Protein AF-A0ABD3SPY8-F1 (afdb_monomer)

Foldseek 3Di:
DDDDDPDDDPDDDDDDDCVVVVVVCPVVHPDDDDDDPDDDCPPPDPVVVVVVVVVCVVVVPDDPPPD

Secondary structure (DSSP, 8-state):
------------PPPPPHHHHHHHHHHT--PPPP--SS---TTS-HHHHHHHHHHHHHHHS------

Radius of gyration: 30.66 Å; Cα contacts (8 Å, |Δi|>4): 2; chains: 1; bounding box: 43×30×97 Å

Nearest PDB structures (foldseek):
  8btr-assembly1_Lc  TM=7.771E-01  e=3.098E-02  Giardia lamblia ATCC 50803

pLDDT: mean 81.01, std 15.02, range [42.56, 96.94]

Solvent-accessible surface area (backbone atoms only — not comparable to full-atom values): 4784 Å² total; per-residue (Å²): 138,84,85,78,81,78,77,84,72,82,75,83,71,84,76,85,66,71,66,58,56,54,56,58,48,54,74,79,48,82,77,75,84,83,90,60,100,72,76,84,70,80,90,56,61,66,69,59,53,53,50,51,53,52,53,51,56,59,69,68,46,83,64,81,80,77,130

Organism: NCBI:txid382380

Structure (mmCIF, N/CA/C/O backbone):
data_AF-A0ABD3SPY8-F1
#
_entry.id   AF-A0ABD3SPY8-F1
#
loop_
_atom_site.group_PDB
_atom_site.id
_atom_site.type_symbol
_atom_site.label_atom_id
_atom_site.label_alt_id
_atom_site.label_comp_id
_atom_site.label_asym_id
_atom_site.label_entity_id
_atom_site.label_seq_id
_atom_site.pdbx_PDB_ins_code
_atom_site.Cartn_x
_atom_site.Cartn_y
_atom_site.Cartn_z
_atom_site.occupancy
_atom_site.B_iso_or_equiv
_atom_site.auth_seq_id
_atom_site.auth_comp_id
_atom_site.auth_asym_id
_atom_site.auth_atom_id
_atom_site.pdbx_PDB_model_num
ATOM 1 N N . MET A 1 1 ? -33.313 -17.543 -61.559 1.00 42.56 1 MET A N 1
ATOM 2 C CA . MET A 1 1 ? -32.276 -18.096 -60.662 1.00 42.56 1 MET A CA 1
ATOM 3 C C . MET A 1 1 ? -31.404 -16.946 -60.179 1.00 42.56 1 MET A C 1
ATOM 5 O O . MET A 1 1 ? -30.620 -16.434 -60.963 1.00 42.56 1 MET A O 1
ATOM 9 N N . ALA A 1 2 ? -31.605 -16.467 -58.950 1.00 48.31 2 ALA A N 1
ATOM 10 C CA . ALA A 1 2 ? -30.753 -15.439 -58.353 1.00 48.31 2 ALA A CA 1
ATOM 11 C C . ALA A 1 2 ? -29.634 -16.133 -57.565 1.00 48.31 2 ALA A C 1
ATOM 13 O O . ALA A 1 2 ? -29.908 -16.966 -56.703 1.00 48.31 2 ALA A O 1
ATOM 14 N N . ILE A 1 3 ? -28.384 -15.836 -57.914 1.00 56.75 3 ILE A N 1
ATOM 15 C CA . ILE A 1 3 ? -27.194 -16.453 -57.327 1.00 56.75 3 ILE A CA 1
ATOM 16 C C . ILE A 1 3 ? -27.021 -15.911 -55.903 1.00 56.75 3 ILE A C 1
ATOM 18 O O . ILE A 1 3 ? -26.818 -14.715 -55.693 1.00 56.75 3 ILE A O 1
ATOM 22 N N . ARG A 1 4 ? -27.132 -16.809 -54.922 1.00 54.78 4 ARG A N 1
ATOM 23 C CA . ARG A 1 4 ? -26.859 -16.570 -53.502 1.00 54.78 4 ARG A CA 1
ATOM 24 C C . ARG A 1 4 ? -25.385 -16.180 -53.354 1.00 54.78 4 ARG A C 1
ATOM 26 O O . ARG A 1 4 ? -24.506 -16.967 -53.693 1.00 54.78 4 ARG A O 1
ATOM 33 N N . ARG A 1 5 ? -25.100 -14.961 -52.889 1.00 56.09 5 ARG A N 1
ATOM 34 C CA . ARG A 1 5 ? -23.730 -14.527 -52.580 1.00 56.09 5 ARG A CA 1
ATOM 35 C C . ARG A 1 5 ? -23.338 -15.155 -51.241 1.00 56.09 5 ARG A C 1
ATOM 37 O O . ARG A 1 5 ? -23.796 -14.701 -50.196 1.00 56.09 5 ARG A O 1
ATOM 44 N N . GLU A 1 6 ? -22.569 -16.238 -51.292 1.00 56.22 6 GLU A N 1
ATOM 45 C CA . GLU A 1 6 ? -21.971 -16.881 -50.117 1.00 56.22 6 GLU A CA 1
ATOM 46 C C . GLU A 1 6 ? -21.126 -15.852 -49.347 1.00 56.22 6 GLU A C 1
ATOM 48 O O . GLU A 1 6 ? -20.326 -15.116 -49.932 1.00 56.22 6 GLU A O 1
ATOM 53 N N . GLY A 1 7 ? -21.364 -15.749 -48.037 1.00 57.06 7 GLY A N 1
ATOM 54 C CA . GLY A 1 7 ? -20.666 -14.818 -47.158 1.00 57.06 7 GLY A CA 1
ATOM 55 C C . GLY A 1 7 ? -19.169 -15.112 -47.132 1.00 57.06 7 GLY A C 1
ATOM 56 O O . GLY A 1 7 ? -18.757 -16.256 -46.957 1.00 57.06 7 GLY A O 1
ATOM 57 N N . SER A 1 8 ? -18.355 -14.067 -47.289 1.00 62.59 8 SER A N 1
ATOM 58 C CA . SER A 1 8 ? -16.902 -14.131 -47.146 1.00 62.59 8 SER A CA 1
ATOM 59 C C . SER A 1 8 ? -16.545 -14.724 -45.781 1.00 62.59 8 SER A C 1
ATOM 61 O O . SER A 1 8 ? -16.757 -14.087 -44.743 1.00 62.59 8 SER A O 1
ATOM 63 N N . GLY A 1 9 ? -16.029 -15.954 -45.786 1.00 60.97 9 GLY A N 1
ATOM 64 C CA . GLY A 1 9 ? -15.488 -16.608 -44.605 1.00 60.97 9 GLY A CA 1
ATOM 65 C C . GLY A 1 9 ? -14.438 -15.713 -43.957 1.00 60.97 9 GLY A C 1
ATOM 66 O O . GLY A 1 9 ? -13.583 -15.150 -44.634 1.00 60.97 9 GLY A O 1
ATOM 67 N N . ARG A 1 10 ? -14.538 -15.544 -42.638 1.00 62.12 10 ARG A N 1
ATOM 68 C CA . ARG A 1 10 ? -13.616 -14.741 -41.834 1.00 62.12 10 ARG A CA 1
ATOM 69 C C . ARG A 1 10 ? -12.185 -15.236 -42.047 1.00 62.12 10 ARG A C 1
ATOM 71 O O . ARG A 1 10 ? -11.793 -16.252 -41.475 1.00 62.12 10 ARG A O 1
ATOM 78 N N . GLU A 1 11 ? -11.410 -14.509 -42.843 1.00 67.81 11 GLU A N 1
ATOM 79 C CA . GLU A 1 11 ? -9.980 -14.752 -42.984 1.00 67.81 11 GLU A CA 1
ATOM 80 C C . GLU A 1 11 ? -9.316 -14.558 -41.620 1.00 67.81 11 GLU A C 1
ATOM 82 O O . GLU A 1 11 ? -9.508 -13.555 -40.922 1.00 67.81 11 GLU A O 1
ATOM 87 N N . LYS A 1 12 ? -8.594 -15.588 -41.183 1.00 71.12 12 LYS A N 1
ATOM 88 C CA . LYS A 1 12 ? -7.991 -15.637 -39.855 1.00 71.12 12 LYS A CA 1
ATOM 89 C C . LYS A 1 12 ? -6.814 -14.659 -39.833 1.00 71.12 12 LYS A C 1
ATOM 91 O O . LYS A 1 12 ? -5.739 -14.958 -40.340 1.00 71.12 12 LYS A O 1
ATOM 96 N N . GLY A 1 13 ? -7.041 -13.470 -39.277 1.00 75.81 13 GLY A N 1
ATOM 97 C CA . GLY A 1 13 ? -5.995 -12.471 -39.071 1.00 75.81 13 GLY A CA 1
ATOM 98 C C . GLY A 1 13 ? -4.876 -12.998 -38.168 1.00 75.81 13 GLY A C 1
ATOM 99 O O . GLY A 1 13 ? -5.120 -13.812 -37.274 1.00 75.81 13 GLY A O 1
ATOM 100 N N . ARG A 1 14 ? -3.645 -12.530 -38.416 1.00 79.12 14 ARG A N 1
ATOM 101 C CA . ARG A 1 14 ? -2.455 -12.892 -37.631 1.00 79.12 14 ARG A CA 1
ATOM 102 C C . ARG A 1 14 ? -2.697 -12.633 -36.143 1.00 79.12 14 ARG A C 1
ATOM 104 O O . ARG A 1 14 ? -3.142 -11.555 -35.757 1.00 79.12 14 ARG A O 1
ATO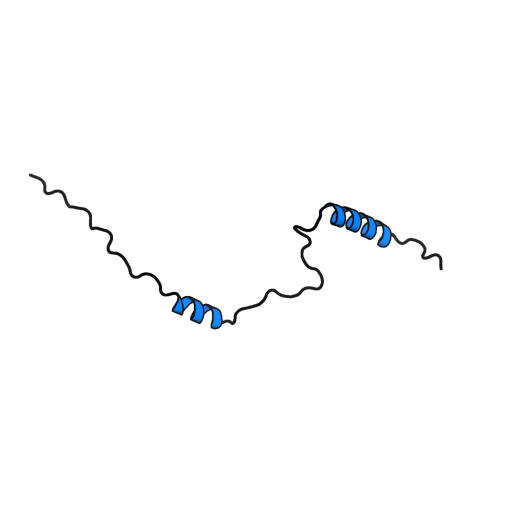M 111 N N . ASN A 1 15 ? -2.383 -13.622 -35.318 1.00 75.56 15 ASN A N 1
ATOM 112 C CA . ASN A 1 15 ? -2.401 -13.516 -33.865 1.00 75.56 15 ASN A CA 1
ATOM 113 C C . ASN A 1 15 ? -1.282 -12.548 -33.435 1.00 75.56 15 ASN A C 1
ATOM 115 O O . ASN A 1 15 ? -0.160 -12.665 -33.931 1.00 75.56 15 ASN A O 1
ATOM 119 N N . SER A 1 16 ? -1.558 -11.604 -32.533 1.00 76.69 16 SER A N 1
ATOM 120 C CA . SER A 1 16 ? -0.525 -10.693 -32.021 1.00 76.69 16 SER A CA 1
ATOM 121 C C . SER A 1 16 ? 0.593 -11.471 -31.301 1.00 76.69 16 SER A C 1
ATOM 123 O O . SER A 1 16 ? 0.281 -12.337 -30.479 1.00 76.69 16 SER A O 1
ATOM 125 N N . PRO A 1 17 ? 1.882 -11.190 -31.576 1.00 79.12 17 PRO A N 1
ATOM 126 C CA . PRO A 1 17 ? 2.999 -11.851 -30.906 1.00 79.12 17 PRO A CA 1
ATOM 127 C C . PRO A 1 17 ? 3.268 -11.246 -29.518 1.00 79.12 17 PRO A C 1
ATOM 129 O O . PRO A 1 17 ? 3.354 -10.033 -29.366 1.00 79.12 17 PRO A O 1
ATOM 132 N N . THR A 1 18 ? 3.503 -12.097 -28.517 1.00 79.69 18 THR A N 1
ATOM 133 C CA . THR A 1 18 ? 3.787 -11.705 -27.116 1.00 79.69 18 THR A CA 1
ATOM 134 C C . THR A 1 18 ? 5.136 -10.998 -26.915 1.00 79.69 18 THR A C 1
ATOM 136 O O . THR A 1 18 ? 5.392 -10.401 -25.869 1.00 79.69 18 THR A O 1
ATOM 139 N N . ILE A 1 19 ? 6.018 -11.066 -27.916 1.00 81.94 19 ILE A N 1
ATOM 140 C CA . ILE A 1 19 ? 7.359 -10.461 -27.909 1.00 81.94 19 ILE A CA 1
ATOM 141 C C . ILE A 1 19 ? 7.269 -8.931 -27.799 1.00 81.94 19 ILE A C 1
ATOM 143 O O . ILE A 1 19 ? 8.041 -8.305 -27.072 1.00 81.94 19 ILE A O 1
ATOM 147 N N . ASP A 1 20 ? 6.294 -8.338 -28.484 1.00 86.06 20 ASP A N 1
ATOM 148 C CA . ASP A 1 20 ? 6.078 -6.892 -28.524 1.00 86.06 20 ASP A CA 1
ATOM 149 C C 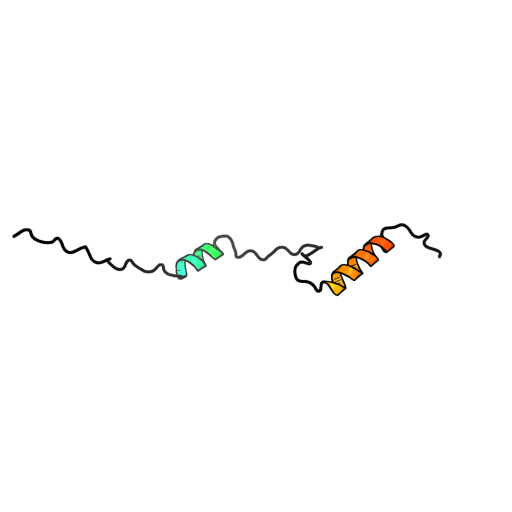. ASP A 1 20 ? 5.605 -6.342 -27.163 1.00 86.06 20 ASP A C 1
ATOM 151 O O . ASP A 1 20 ? 6.031 -5.270 -26.729 1.00 86.06 20 ASP A O 1
ATOM 155 N N . ASP A 1 21 ? 4.815 -7.119 -26.416 1.00 88.50 21 ASP A N 1
ATOM 156 C CA . ASP A 1 21 ? 4.337 -6.729 -25.082 1.00 88.50 21 ASP A CA 1
ATOM 157 C C . ASP A 1 21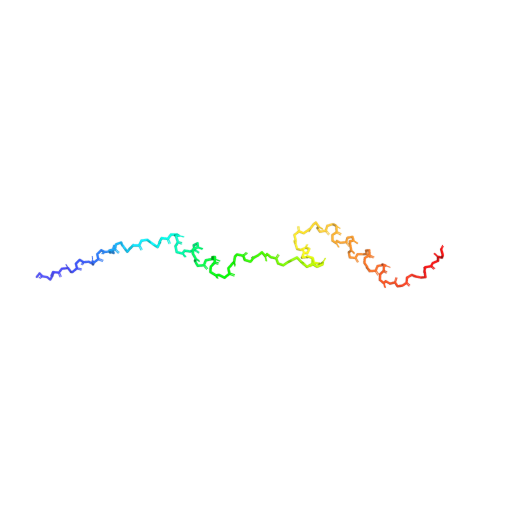 ? 5.477 -6.637 -24.065 1.00 88.50 21 ASP A C 1
ATOM 159 O O . ASP A 1 21 ? 5.530 -5.710 -23.252 1.00 88.50 21 ASP A O 1
ATOM 163 N N . SER A 1 22 ? 6.425 -7.574 -24.138 1.00 87.19 22 SER A N 1
ATOM 164 C CA . SER A 1 22 ? 7.602 -7.576 -23.267 1.00 87.19 22 SER A CA 1
ATOM 165 C C . SER A 1 22 ? 8.496 -6.370 -23.567 1.00 87.19 22 SER A C 1
ATOM 167 O O . SER A 1 22 ? 8.888 -5.647 -22.649 1.00 87.19 22 SER A O 1
ATOM 169 N N . LEU A 1 23 ? 8.748 -6.078 -24.848 1.00 91.25 23 LEU A N 1
ATOM 170 C CA . LEU A 1 23 ? 9.539 -4.917 -25.265 1.00 91.25 23 LEU A CA 1
ATOM 171 C C . LEU A 1 23 ? 8.914 -3.594 -24.780 1.00 91.25 23 LEU A C 1
ATOM 173 O O . LEU A 1 23 ? 9.603 -2.747 -24.205 1.00 91.25 23 LEU A O 1
ATOM 177 N N . LYS A 1 24 ? 7.593 -3.446 -24.928 1.00 90.94 24 LYS A N 1
ATOM 178 C CA . LYS A 1 24 ? 6.838 -2.270 -24.466 1.00 90.94 24 LYS A CA 1
ATOM 179 C C . LYS A 1 24 ? 6.835 -2.117 -22.946 1.00 90.94 24 LYS A C 1
ATOM 181 O O . LYS A 1 24 ? 6.971 -0.999 -22.446 1.00 90.94 24 LYS A O 1
ATOM 186 N N . ALA A 1 25 ? 6.706 -3.214 -22.198 1.00 90.56 25 ALA A N 1
ATOM 187 C CA . ALA A 1 25 ? 6.716 -3.183 -20.735 1.00 90.56 25 ALA A CA 1
ATOM 188 C C . ALA A 1 25 ? 8.070 -2.716 -20.172 1.00 90.56 25 ALA A C 1
ATOM 190 O O . ALA A 1 25 ? 8.116 -2.012 -19.158 1.00 90.56 25 ALA A O 1
ATOM 191 N N . HIS A 1 26 ? 9.171 -3.067 -20.842 1.00 93.00 26 HIS A N 1
ATOM 192 C CA . HIS A 1 26 ? 10.518 -2.675 -20.431 1.00 93.00 26 HIS A CA 1
ATOM 193 C C . HIS A 1 26 ? 10.921 -1.263 -20.876 1.00 93.00 26 HIS A C 1
ATOM 195 O O . HIS A 1 26 ? 11.763 -0.666 -20.207 1.00 93.00 26 HIS A O 1
ATOM 201 N N . ALA A 1 27 ? 10.283 -0.682 -21.901 1.00 92.62 27 ALA A N 1
ATOM 202 C CA . ALA A 1 27 ? 10.583 0.673 -22.381 1.00 92.62 27 ALA A CA 1
ATOM 203 C C . ALA A 1 27 ? 10.488 1.755 -21.283 1.00 92.62 27 ALA A C 1
ATOM 205 O O . ALA A 1 27 ? 11.307 2.666 -21.234 1.00 92.62 27 ALA A O 1
ATOM 206 N N . ASN A 1 28 ? 9.522 1.628 -20.363 1.00 89.75 28 ASN A N 1
ATOM 207 C CA . ASN A 1 28 ? 9.341 2.535 -19.217 1.00 89.75 28 ASN A CA 1
ATOM 208 C C . ASN A 1 28 ? 9.791 1.930 -17.873 1.00 89.75 28 ASN A C 1
ATOM 210 O O . ASN A 1 28 ? 9.584 2.536 -16.814 1.00 89.75 28 ASN A O 1
ATOM 214 N N . GLY A 1 29 ? 10.363 0.723 -17.915 1.00 92.38 29 GLY A N 1
ATOM 215 C CA . GLY A 1 29 ? 10.682 -0.103 -16.755 1.00 92.38 29 GLY A CA 1
ATOM 216 C C . GLY A 1 29 ? 9.452 -0.674 -16.033 1.00 92.38 29 GLY A C 1
ATOM 217 O O . GLY A 1 29 ? 8.425 -0.015 -15.853 1.00 92.38 29 GLY A O 1
ATOM 218 N N . ILE A 1 30 ? 9.574 -1.908 -15.531 1.00 92.62 30 ILE A N 1
ATOM 219 C CA . ILE A 1 30 ? 8.525 -2.550 -14.725 1.00 92.62 30 ILE A CA 1
ATOM 220 C C . ILE A 1 30 ? 8.525 -1.936 -13.319 1.00 92.62 30 ILE A C 1
ATOM 222 O O . ILE A 1 30 ? 9.365 -2.245 -12.469 1.00 92.62 30 ILE A O 1
ATOM 226 N N . LYS A 1 31 ? 7.564 -1.046 -13.061 1.00 92.50 31 LYS A N 1
ATOM 227 C CA . LYS A 1 31 ? 7.444 -0.335 -11.782 1.00 92.50 31 LYS A CA 1
ATOM 228 C C . LYS A 1 31 ? 6.863 -1.246 -10.701 1.00 92.50 31 LYS A C 1
ATOM 230 O O . LYS A 1 31 ? 5.740 -1.732 -10.813 1.00 92.50 31 LYS A O 1
ATOM 235 N N . LYS A 1 32 ? 7.600 -1.421 -9.601 1.00 91.62 32 LYS A N 1
ATOM 236 C CA . LYS A 1 32 ? 7.087 -2.083 -8.389 1.00 91.62 32 LYS A CA 1
ATOM 237 C C . LYS A 1 32 ? 6.082 -1.178 -7.668 1.00 91.62 32 LYS A C 1
ATOM 239 O O . LYS A 1 32 ? 6.174 0.050 -7.730 1.00 91.62 32 LYS A O 1
ATOM 244 N N . LYS A 1 33 ? 5.147 -1.776 -6.921 1.00 90.94 33 LYS A N 1
ATOM 245 C CA . LYS A 1 33 ? 4.251 -1.015 -6.036 1.00 90.94 33 LYS A CA 1
ATOM 246 C C . LYS A 1 33 ? 5.077 -0.253 -4.994 1.00 90.94 33 LYS A C 1
ATOM 248 O O . LYS A 1 33 ? 5.985 -0.812 -4.380 1.00 90.94 33 LYS A O 1
ATOM 253 N N . LYS A 1 34 ? 4.743 1.022 -4.779 1.00 91.88 34 LYS A N 1
ATOM 254 C CA . LYS A 1 34 ? 5.406 1.872 -3.780 1.00 91.88 34 LYS A CA 1
ATOM 255 C C . LYS A 1 34 ? 5.204 1.299 -2.371 1.00 91.88 34 LYS A C 1
ATOM 257 O O . LYS A 1 34 ? 4.087 0.927 -2.010 1.00 91.88 34 LYS A O 1
ATOM 262 N N . ARG A 1 35 ? 6.274 1.258 -1.570 1.00 90.56 35 ARG A N 1
ATOM 263 C CA . ARG A 1 35 ? 6.223 0.897 -0.144 1.00 90.56 35 ARG A CA 1
ATOM 264 C C . ARG A 1 35 ? 5.892 2.151 0.666 1.00 90.56 35 ARG A C 1
ATOM 266 O O . ARG A 1 35 ? 6.711 3.058 0.747 1.00 90.56 35 ARG A O 1
ATOM 273 N N . THR A 1 36 ? 4.691 2.218 1.229 1.00 93.12 36 THR A N 1
ATOM 274 C CA . THR A 1 36 ? 4.241 3.316 2.100 1.00 93.12 36 THR A CA 1
ATOM 275 C C . THR A 1 36 ? 4.327 2.908 3.571 1.00 93.12 36 THR A C 1
ATOM 277 O O . THR A 1 36 ? 4.242 1.721 3.884 1.00 93.12 36 THR A O 1
ATOM 280 N N . LYS A 1 37 ? 4.459 3.883 4.488 1.00 92.94 37 LYS A N 1
ATOM 281 C CA . LYS A 1 37 ? 4.487 3.634 5.948 1.00 92.94 37 LYS A CA 1
ATOM 282 C C . LYS A 1 37 ? 3.236 2.897 6.438 1.00 92.94 37 LYS A C 1
ATOM 284 O O . LYS A 1 37 ? 3.321 2.054 7.323 1.00 92.94 37 LYS A O 1
ATOM 289 N N . TYR A 1 38 ? 2.086 3.202 5.842 1.00 91.81 38 TYR A N 1
ATOM 290 C CA . TYR A 1 38 ? 0.814 2.556 6.144 1.00 91.81 38 TYR A CA 1
ATOM 291 C C . TYR A 1 38 ? 0.272 1.877 4.887 1.00 91.81 38 TYR A C 1
ATOM 293 O O . TYR A 1 38 ? 0.138 2.515 3.839 1.00 91.81 38 TYR A O 1
ATOM 301 N N . VAL A 1 39 ? -0.017 0.581 4.995 1.00 91.38 39 VAL A N 1
ATOM 302 C CA . VAL A 1 39 ? -0.638 -0.232 3.940 1.00 91.38 39 VAL A CA 1
ATOM 303 C C . VAL A 1 39 ? -2.138 -0.383 4.192 1.00 91.38 39 VAL A C 1
ATOM 305 O O . VAL A 1 39 ? -2.61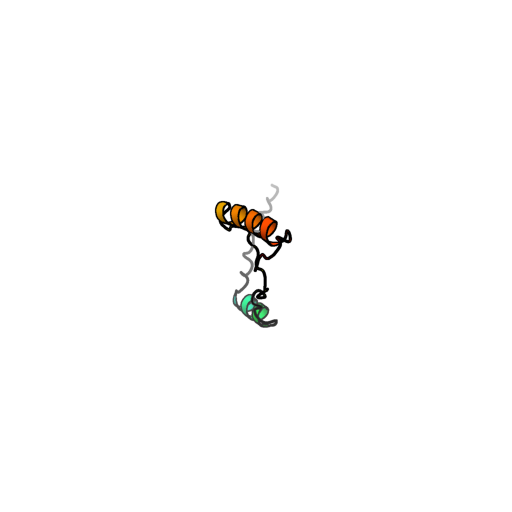4 -0.199 5.311 1.00 91.38 39 VAL A O 1
ATOM 308 N N . SER A 1 40 ? -2.899 -0.723 3.150 1.00 92.38 40 SER A N 1
ATOM 309 C CA . SER A 1 40 ? -4.335 -0.976 3.283 1.00 92.38 40 SER A CA 1
ATOM 310 C C . SER A 1 40 ? -4.598 -2.187 4.181 1.00 92.38 40 SER A C 1
ATOM 312 O O . SER A 1 40 ? -4.060 -3.260 3.927 1.00 92.38 40 SER A O 1
ATOM 314 N N . THR A 1 41 ? -5.494 -2.047 5.156 1.00 93.75 41 THR A N 1
ATOM 315 C CA . THR A 1 41 ? -5.942 -3.141 6.038 1.00 93.75 41 THR A CA 1
ATOM 316 C C . THR A 1 41 ? -7.145 -3.919 5.484 1.00 93.75 41 THR A C 1
ATOM 318 O O . THR A 1 41 ? -7.750 -4.731 6.182 1.00 93.75 41 THR A O 1
ATOM 321 N N . ARG A 1 42 ? -7.526 -3.677 4.221 1.00 93.00 42 ARG A N 1
ATOM 322 C CA . ARG A 1 42 ? -8.631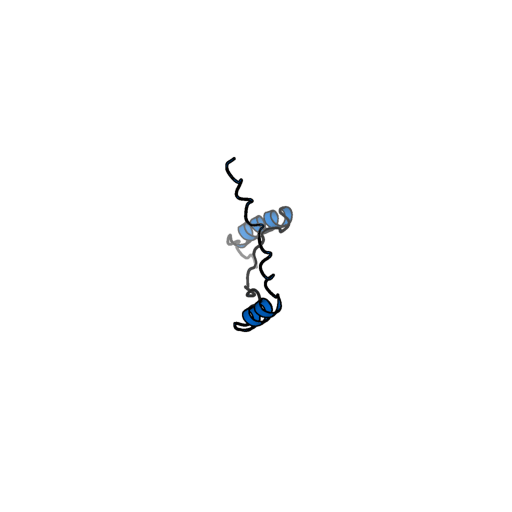 -4.383 3.556 1.00 93.00 42 ARG A CA 1
ATOM 323 C C . ARG A 1 42 ? -8.284 -5.870 3.427 1.00 93.00 42 ARG A C 1
ATOM 325 O O . ARG A 1 42 ? -7.224 -6.199 2.911 1.00 93.00 42 ARG A O 1
ATOM 332 N N . GLY A 1 43 ? -9.184 -6.740 3.886 1.00 95.38 43 GLY A N 1
ATOM 333 C CA . GLY A 1 43 ? -8.974 -8.193 3.904 1.00 95.38 43 GLY A CA 1
ATOM 334 C C . GLY A 1 43 ? -8.229 -8.722 5.137 1.00 95.38 43 GLY A C 1
ATOM 335 O O . GLY A 1 43 ? -8.002 -9.922 5.221 1.00 95.38 43 GLY A O 1
ATOM 336 N N . MET A 1 44 ? -7.863 -7.863 6.096 1.00 95.50 44 MET A N 1
ATOM 337 C CA . MET A 1 44 ? -7.377 -8.314 7.406 1.00 95.50 44 MET A CA 1
ATOM 338 C C . MET A 1 44 ? -8.525 -8.835 8.277 1.00 95.50 44 MET A C 1
ATOM 340 O O . MET A 1 44 ? -9.680 -8.451 8.087 1.00 95.50 44 MET A O 1
ATOM 344 N N . ASP A 1 45 ? -8.185 -9.664 9.265 1.00 96.31 45 ASP A N 1
ATOM 345 C CA . ASP A 1 45 ? -9.138 -10.242 10.212 1.00 96.31 45 ASP A CA 1
ATOM 346 C C . ASP A 1 45 ? -10.024 -9.160 10.878 1.00 96.31 45 ASP A C 1
ATOM 348 O O . ASP A 1 45 ? -9.514 -8.272 11.578 1.00 96.31 45 ASP A O 1
ATOM 352 N N . PRO A 1 46 ? -11.359 -9.229 10.712 1.00 96.00 46 PRO A N 1
ATOM 353 C CA . PRO A 1 46 ? -12.288 -8.306 11.351 1.00 96.00 46 PRO A CA 1
ATOM 354 C C . PRO A 1 46 ? -12.168 -8.253 12.882 1.00 96.00 46 PRO A C 1
ATOM 356 O O . PRO A 1 46 ? -12.378 -7.184 13.465 1.00 96.00 46 PRO A O 1
ATOM 359 N N . LYS A 1 47 ? -11.815 -9.363 13.553 1.00 96.94 47 LYS A N 1
ATOM 360 C CA . LYS A 1 47 ? -11.644 -9.408 15.016 1.00 96.94 47 LYS A CA 1
ATOM 361 C C . LYS A 1 47 ? -10.442 -8.567 15.440 1.00 96.94 47 LYS A C 1
ATOM 363 O O . LYS A 1 47 ? -10.578 -7.710 16.320 1.00 96.94 47 LYS A O 1
ATOM 368 N N . PHE A 1 48 ? -9.310 -8.733 14.760 1.00 95.94 48 PHE A N 1
ATOM 369 C CA . PHE A 1 48 ? -8.130 -7.894 14.954 1.00 95.94 48 PHE A CA 1
ATOM 370 C C . PHE A 1 48 ? -8.413 -6.408 14.684 1.00 95.94 48 PHE A C 1
ATOM 372 O O . PHE A 1 48 ? -8.060 -5.551 15.498 1.00 95.94 48 PHE A O 1
ATOM 379 N N . LEU A 1 49 ? -9.102 -6.080 13.584 1.00 95.19 49 LEU A N 1
ATOM 380 C CA . LEU A 1 49 ? -9.413 -4.687 13.239 1.00 95.19 49 LEU A CA 1
ATOM 381 C C . LEU A 1 49 ? -10.329 -4.018 14.265 1.00 95.19 49 LEU A C 1
ATOM 383 O O . LEU A 1 49 ? -10.151 -2.838 14.576 1.00 95.19 49 LEU A O 1
ATOM 387 N N . ARG A 1 50 ? -11.296 -4.760 14.813 1.00 95.25 50 ARG A N 1
ATOM 388 C CA . ARG A 1 50 ? -12.183 -4.259 15.865 1.00 95.25 50 ARG A CA 1
ATOM 389 C C . ARG A 1 50 ? -11.411 -3.951 17.148 1.00 95.25 50 ARG A C 1
ATOM 391 O O . ARG A 1 50 ? -11.590 -2.867 17.696 1.00 95.25 50 ARG A O 1
ATOM 398 N N . ASN A 1 51 ? -10.495 -4.829 17.558 1.00 95.31 51 ASN A N 1
ATOM 399 C CA . ASN A 1 51 ? -9.611 -4.564 18.694 1.00 95.31 51 ASN A CA 1
ATOM 400 C C . ASN A 1 51 ? -8.718 -3.336 18.451 1.00 95.31 51 ASN A C 1
ATOM 402 O O . ASN A 1 51 ? -8.690 -2.415 19.262 1.00 95.31 51 ASN A O 1
ATOM 406 N N . GLN A 1 52 ? -8.059 -3.264 17.289 1.00 94.06 52 GLN A N 1
ATOM 407 C CA . GLN A 1 52 ? -7.180 -2.146 16.944 1.00 94.06 52 GLN A CA 1
ATOM 408 C C . GLN A 1 52 ? -7.910 -0.793 16.986 1.00 94.06 52 GLN A C 1
ATOM 410 O O . GLN A 1 52 ? -7.327 0.200 17.426 1.00 94.06 52 GLN A O 1
ATOM 415 N N . LYS A 1 53 ? -9.179 -0.738 16.554 1.00 92.69 53 LYS A N 1
ATOM 416 C CA . LYS A 1 53 ? -10.014 0.472 16.651 1.00 92.69 53 LYS A CA 1
ATOM 417 C C . LYS A 1 53 ? -10.211 0.913 18.101 1.00 92.69 53 LYS A C 1
ATOM 419 O O . LYS A 1 53 ? -10.048 2.096 18.391 1.00 92.69 53 LYS A O 1
ATOM 424 N N . PHE A 1 54 ? -10.523 -0.017 19.004 1.00 92.19 54 PHE A N 1
ATOM 425 C CA . PHE A 1 54 ? -10.678 0.299 20.423 1.00 92.19 54 PHE A CA 1
ATOM 426 C C . PHE A 1 54 ? -9.355 0.733 21.056 1.00 92.19 54 PHE A C 1
ATOM 428 O O . PHE A 1 54 ? -9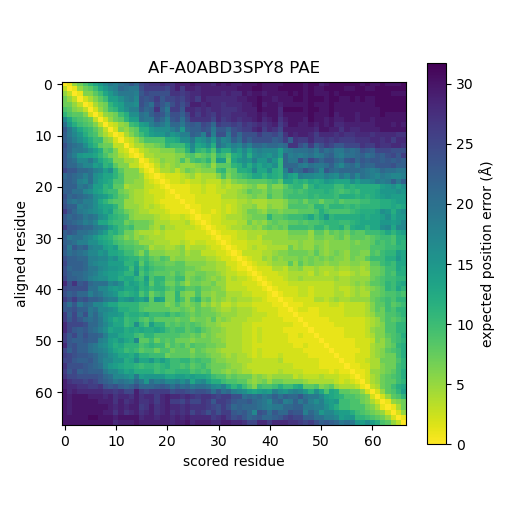.317 1.792 21.675 1.00 92.19 54 PHE A O 1
ATOM 435 N N . CYS A 1 55 ? -8.258 0.002 20.834 1.00 91.38 55 CYS A N 1
ATOM 436 C CA . CYS A 1 55 ? -6.939 0.381 21.350 1.00 91.38 55 CYS A CA 1
ATOM 437 C C . CYS A 1 55 ? -6.537 1.788 20.895 1.00 91.38 55 CYS A C 1
ATOM 439 O O . CYS A 1 55 ? -6.140 2.611 21.710 1.00 91.38 55 CYS A O 1
ATOM 441 N N . LYS A 1 56 ? -6.700 2.105 19.603 1.00 89.69 56 LYS A N 1
ATOM 442 C CA . LYS A 1 56 ? -6.391 3.441 19.074 1.00 89.69 56 LYS A CA 1
ATOM 443 C C . LYS A 1 56 ? -7.239 4.528 19.729 1.00 89.69 56 LYS A C 1
ATOM 445 O O . LYS A 1 56 ? -6.678 5.550 20.095 1.00 89.69 56 LYS A O 1
ATOM 450 N N . LYS A 1 57 ? -8.543 4.293 19.922 1.00 87.94 57 LYS A N 1
ATOM 451 C CA . LYS A 1 57 ? -9.456 5.235 20.594 1.00 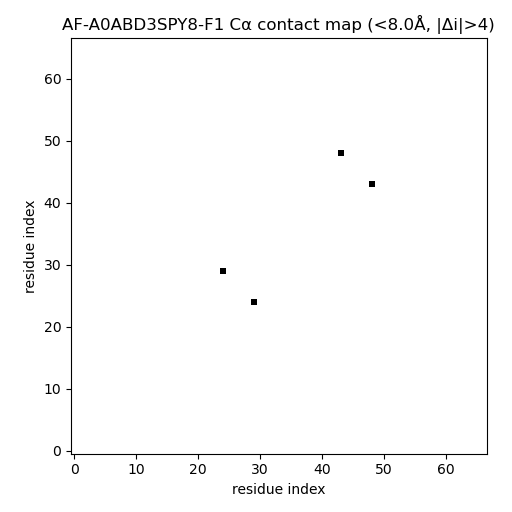87.94 57 LYS A CA 1
ATOM 452 C C . LYS A 1 57 ? -9.002 5.551 22.023 1.00 87.94 57 LYS A C 1
ATOM 454 O O . LYS A 1 57 ? -8.989 6.715 22.421 1.00 87.94 57 LYS A O 1
ATOM 459 N N . TRP A 1 58 ? -8.637 4.528 22.791 1.00 84.00 58 TRP A N 1
ATOM 460 C CA . TRP A 1 58 ? -8.221 4.693 24.187 1.00 84.00 58 TRP A CA 1
ATOM 461 C C . TRP A 1 58 ? -6.789 5.219 24.332 1.00 84.00 58 TRP A C 1
ATOM 463 O O . TRP A 1 58 ? -6.527 5.951 25.275 1.00 84.00 58 TRP A O 1
ATOM 473 N N . ASN A 1 59 ? -5.899 4.929 23.378 1.00 84.19 59 ASN A N 1
ATOM 474 C CA . ASN A 1 59 ? -4.530 5.455 23.362 1.00 84.19 59 ASN A CA 1
ATOM 475 C C . ASN A 1 59 ? -4.454 6.908 22.862 1.00 84.19 59 ASN A C 1
ATOM 477 O O . ASN A 1 59 ? -3.532 7.629 23.225 1.00 84.19 59 ASN A O 1
ATOM 481 N N . SER A 1 60 ? -5.389 7.348 22.009 1.00 74.00 60 SER A N 1
ATOM 482 C CA . SER A 1 60 ? -5.447 8.735 21.520 1.00 74.00 60 SER A CA 1
ATOM 483 C C . SER A 1 60 ? -6.147 9.686 22.488 1.00 74.00 60 SER A C 1
ATOM 485 O O . SER A 1 60 ? -5.924 10.894 22.445 1.00 74.00 60 SER A O 1
ATOM 487 N N . SER A 1 61 ? -7.029 9.151 23.333 1.00 65.44 61 SER A N 1
ATOM 488 C CA . SER A 1 61 ? -7.639 9.902 24.426 1.00 65.44 61 SE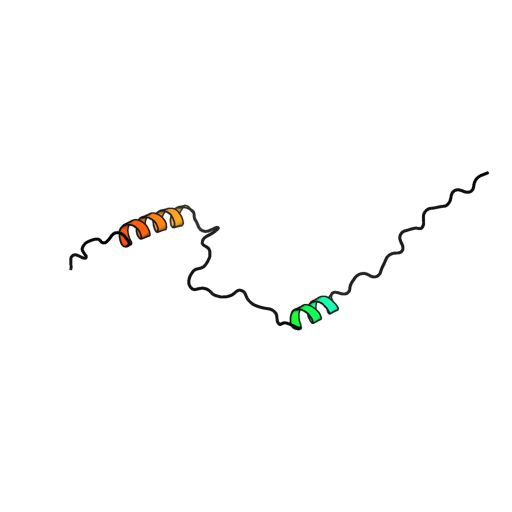R A CA 1
ATOM 489 C C . SER A 1 61 ? -6.556 10.067 25.483 1.00 65.44 61 SER A C 1
ATOM 491 O O . SER A 1 61 ? -6.128 9.065 26.045 1.00 65.44 61 SER A O 1
ATOM 493 N N . LYS A 1 62 ? -6.051 11.287 25.697 1.00 65.31 62 LYS A N 1
ATOM 494 C CA . LYS A 1 62 ? -5.007 11.568 26.691 1.00 65.31 62 LYS A CA 1
ATOM 495 C C . LYS A 1 62 ? -5.439 11.040 28.064 1.00 65.31 62 LYS A C 1
ATOM 497 O O . LYS A 1 62 ? -6.163 11.716 28.786 1.00 65.31 62 LYS A O 1
ATOM 502 N N . ARG A 1 63 ? -5.017 9.828 28.417 1.00 56.59 63 ARG A N 1
ATOM 503 C CA . ARG A 1 63 ? -4.938 9.424 29.817 1.00 56.59 63 ARG A CA 1
ATOM 504 C C . ARG A 1 63 ? -3.844 10.287 30.451 1.00 56.59 63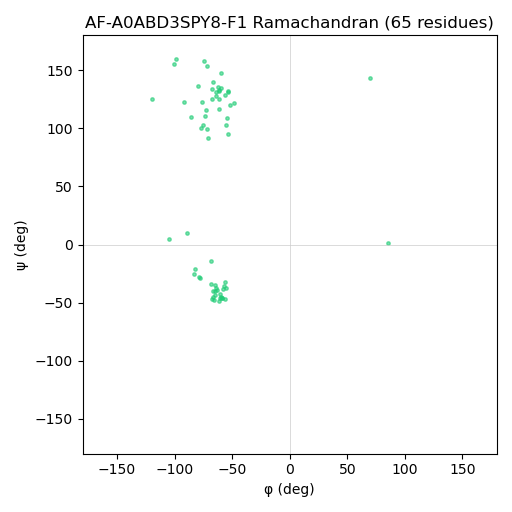 ARG A C 1
ATOM 506 O O . ARG A 1 63 ? -2.836 10.512 29.770 1.00 56.59 63 ARG A O 1
ATOM 513 N N . PRO A 1 64 ? -4.010 10.775 31.692 1.00 62.59 64 PRO A N 1
ATOM 514 C CA . PRO A 1 64 ? -2.850 11.137 32.493 1.00 62.59 64 PRO A CA 1
ATOM 515 C C . PRO A 1 64 ? -1.881 9.955 32.401 1.00 62.59 64 PRO A C 1
ATOM 517 O O . PRO A 1 64 ? -2.287 8.809 32.603 1.00 62.59 64 PRO A O 1
ATOM 520 N N . GLN A 1 65 ? -0.661 10.197 31.925 1.00 62.00 65 GLN A N 1
ATOM 521 C CA . GLN A 1 65 ? 0.408 9.232 32.138 1.00 62.00 65 GLN A CA 1
ATOM 522 C C . GLN A 1 65 ? 0.701 9.365 33.630 1.00 62.00 65 GLN A C 1
ATOM 524 O O . GLN A 1 65 ? 1.393 10.300 34.017 1.00 62.00 65 GLN A O 1
ATOM 529 N N . ASP A 1 66 ? 0.043 8.559 34.458 1.00 65.12 66 ASP A N 1
ATOM 530 C CA . ASP A 1 66 ? 0.522 8.379 35.821 1.00 65.12 66 ASP A CA 1
ATOM 531 C C . ASP A 1 66 ? 1.861 7.632 35.696 1.00 65.12 66 ASP A C 1
ATOM 533 O O . ASP A 1 66 ? 1.930 6.636 34.968 1.00 65.12 66 ASP A O 1
ATOM 537 N N . GLU A 1 67 ? 2.891 8.237 36.298 1.00 53.31 67 GLU A N 1
ATOM 538 C CA . GLU A 1 67 ? 4.338 7.948 36.218 1.00 53.31 67 GLU A CA 1
ATOM 539 C C . GLU A 1 67 ? 4.718 6.458 36.133 1.00 53.31 67 GLU A C 1
ATOM 541 O O . GLU A 1 67 ? 4.222 5.653 36.957 1.00 53.31 67 GLU A O 1
#

Sequence (67 aa):
MAIRREGSGREKGRNSPTIDDSLKAHANGIKKKKRTKYVSTRGMDPKFLRNQKFCKKWNSSKRPQDE

InterPro domains:
  IPR002673 Large ribosomal subunit protein eL29 [PF01779] (21-51)
  IPR002673 Large ribosomal subunit protein eL29 [PTHR12884] (18-62)

Mean predicted aligned error: 13.14 Å